Protein AF-A0A3C0GGX6-F1 (afdb_monomer)

Solvent-accessible surface area (backbone atoms only — not comparable to full-atom values): 3695 Å² total; per-residue (Å²): 135,82,88,50,74,66,57,54,52,52,47,52,56,69,61,37,50,96,82,74,50,85,70,41,48,61,60,52,11,60,77,66,73,50,55,49,66,62,41,51,55,48,47,50,55,36,29,77,69,69,74,46,90,73,68,84,90,71,105

Structure (mmCIF, N/CA/C/O backbone):
data_AF-A0A3C0GGX6-F1
#
_entry.id   AF-A0A3C0GGX6-F1
#
loop_
_atom_site.group_PDB
_atom_site.id
_atom_site.type_symbol
_atom_site.label_atom_id
_atom_site.label_alt_id
_atom_site.label_comp_id
_atom_site.label_asym_id
_atom_site.label_entity_id
_atom_site.label_seq_id
_atom_site.pdbx_PDB_ins_code
_atom_site.Cartn_x
_atom_site.Cartn_y
_atom_site.Cartn_z
_atom_site.occupancy
_atom_site.B_iso_or_equiv
_atom_site.auth_seq_id
_atom_site.auth_comp_id
_atom_site.auth_asym_id
_atom_site.auth_atom_id
_atom_site.pdbx_PDB_model_num
ATOM 1 N N . MET A 1 1 ? -10.348 13.391 -3.353 1.00 55.88 1 MET A N 1
ATOM 2 C CA . MET A 1 1 ? -10.911 12.030 -3.490 1.00 55.88 1 MET A CA 1
ATOM 3 C C . MET A 1 1 ? -10.111 11.110 -2.585 1.00 55.88 1 MET A C 1
ATOM 5 O O . MET A 1 1 ? -8.892 11.210 -2.592 1.00 55.88 1 MET A O 1
ATOM 9 N N . THR A 1 2 ? -10.765 10.307 -1.751 1.00 78.81 2 THR A N 1
ATOM 10 C CA . THR A 1 2 ? -10.104 9.332 -0.867 1.00 78.81 2 THR A CA 1
ATOM 11 C C . THR A 1 2 ? -9.915 8.019 -1.619 1.00 78.81 2 THR A C 1
ATOM 13 O O . THR A 1 2 ? -10.863 7.556 -2.245 1.00 78.81 2 THR A O 1
ATOM 16 N N . LEU A 1 3 ? -8.723 7.424 -1.561 1.00 85.06 3 LEU A N 1
ATOM 17 C CA . LEU A 1 3 ? -8.456 6.122 -2.180 1.00 85.06 3 LEU A CA 1
ATOM 18 C C . LEU A 1 3 ? -9.174 5.012 -1.396 1.00 85.06 3 LEU A C 1
ATOM 20 O O . LEU A 1 3 ? -9.067 4.961 -0.168 1.00 85.06 3 LEU A O 1
ATOM 24 N N . SER A 1 4 ? -9.898 4.142 -2.097 1.00 93.31 4 SER A N 1
ATOM 25 C CA . SER A 1 4 ? -10.650 3.021 -1.525 1.00 93.31 4 SER A CA 1
ATOM 26 C C . SER A 1 4 ? -9.864 1.707 -1.581 1.00 93.31 4 SER A C 1
ATOM 28 O O . SER A 1 4 ? -8.866 1.597 -2.288 1.00 93.31 4 SER A O 1
ATOM 30 N N . GLU A 1 5 ? -10.324 0.681 -0.861 1.00 95.12 5 GLU A N 1
ATOM 31 C CA . GLU A 1 5 ? -9.740 -0.670 -0.927 1.00 95.12 5 GLU A CA 1
ATOM 32 C C . GLU A 1 5 ? -9.759 -1.241 -2.354 1.00 95.12 5 GLU A C 1
ATOM 34 O O . GLU A 1 5 ? -8.774 -1.834 -2.795 1.00 95.12 5 GLU A O 1
ATOM 39 N N . GLU A 1 6 ? -10.842 -1.000 -3.099 1.00 95.31 6 GLU A N 1
ATOM 40 C CA . GLU A 1 6 ? -10.970 -1.420 -4.497 1.00 95.31 6 GLU A CA 1
ATOM 41 C C . GLU A 1 6 ? -9.895 -0.804 -5.395 1.00 95.31 6 GLU A C 1
ATOM 43 O O . GLU A 1 6 ? -9.371 -1.486 -6.275 1.00 95.31 6 GLU A O 1
ATOM 48 N N . ASP A 1 7 ? -9.548 0.466 -5.177 1.00 95.19 7 ASP A N 1
ATOM 49 C CA . ASP A 1 7 ? -8.553 1.151 -6.005 1.00 95.19 7 ASP A CA 1
ATOM 50 C C . ASP A 1 7 ? -7.165 0.524 -5.825 1.00 95.19 7 ASP A C 1
ATOM 52 O O . ASP A 1 7 ? -6.436 0.324 -6.796 1.00 95.19 7 ASP A O 1
ATOM 56 N N . TYR A 1 8 ? -6.823 0.134 -4.592 1.00 95.00 8 TYR A N 1
ATOM 57 C CA . TYR A 1 8 ? -5.579 -0.583 -4.309 1.00 95.00 8 TYR A CA 1
ATOM 58 C C . TYR A 1 8 ? -5.561 -1.979 -4.932 1.00 95.00 8 TYR A C 1
ATOM 60 O O . TYR A 1 8 ? -4.543 -2.368 -5.498 1.00 95.00 8 TYR A O 1
ATOM 68 N N . ILE A 1 9 ? -6.670 -2.723 -4.874 1.00 94.56 9 ILE A N 1
ATOM 69 C CA . ILE A 1 9 ? -6.763 -4.052 -5.500 1.00 94.56 9 ILE A CA 1
ATOM 70 C C . ILE A 1 9 ? -6.600 -3.940 -7.021 1.00 94.56 9 ILE A C 1
ATOM 72 O O . ILE A 1 9 ? -5.818 -4.687 -7.606 1.00 94.56 9 ILE A O 1
ATOM 76 N N . LYS A 1 10 ? -7.274 -2.972 -7.659 1.00 94.00 10 LYS A N 1
ATOM 77 C CA . LYS A 1 10 ? -7.146 -2.711 -9.103 1.00 94.00 10 LYS A CA 1
ATOM 78 C C . LYS A 1 10 ? -5.714 -2.341 -9.483 1.00 94.00 10 LYS A C 1
ATOM 80 O O . LYS A 1 10 ? -5.202 -2.853 -10.474 1.00 94.00 10 LYS A O 1
ATOM 85 N N . ALA A 1 11 ? -5.051 -1.496 -8.693 1.00 93.75 11 ALA A N 1
ATOM 86 C CA . ALA A 1 11 ? -3.660 -1.123 -8.937 1.00 93.75 11 ALA A CA 1
ATOM 87 C C . ALA A 1 11 ? -2.704 -2.315 -8.796 1.00 93.75 11 ALA A C 1
ATOM 89 O O . ALA A 1 11 ? -1.867 -2.528 -9.667 1.00 93.75 11 ALA A O 1
ATOM 90 N N . ILE A 1 12 ? -2.857 -3.131 -7.747 1.00 92.06 12 ILE A N 1
ATOM 91 C CA . ILE A 1 12 ? -2.060 -4.353 -7.554 1.00 92.06 12 ILE A CA 1
ATOM 92 C C . ILE A 1 12 ? -2.253 -5.307 -8.733 1.00 92.06 12 ILE A C 1
ATOM 94 O O . ILE A 1 12 ? -1.270 -5.810 -9.266 1.00 92.06 12 ILE A O 1
ATOM 98 N N . TYR A 1 13 ? -3.497 -5.515 -9.168 1.00 91.69 13 TYR A N 1
ATOM 99 C CA . TYR A 1 13 ? -3.809 -6.369 -10.312 1.00 91.69 13 TYR A CA 1
ATOM 100 C C . TYR A 1 13 ? -3.210 -5.838 -11.623 1.00 91.69 13 TYR A C 1
ATOM 102 O O . TYR A 1 13 ? -2.665 -6.597 -12.417 1.00 91.69 13 TYR A O 1
ATOM 110 N N . HIS A 1 14 ? -3.260 -4.526 -11.849 1.00 90.56 14 HIS A N 1
ATOM 111 C CA . HIS A 1 14 ? -2.656 -3.920 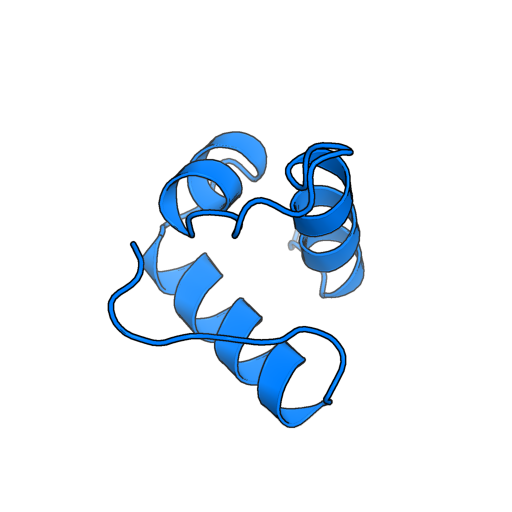-13.034 1.00 90.56 14 HIS A CA 1
ATOM 112 C C . HIS A 1 14 ? -1.120 -4.025 -13.020 1.00 90.56 14 HIS A C 1
ATOM 114 O O . HIS A 1 14 ? -0.497 -4.165 -14.070 1.00 90.56 14 HIS A O 1
ATOM 120 N N . LEU A 1 15 ? -0.491 -3.920 -11.846 1.00 90.69 15 LEU A N 1
ATOM 121 C CA . LEU A 1 15 ? 0.965 -4.032 -11.702 1.00 90.69 15 LEU A CA 1
ATOM 122 C C . LEU A 1 15 ? 1.456 -5.477 -11.698 1.00 90.69 15 LEU A C 1
ATOM 124 O O . LEU A 1 15 ? 2.639 -5.713 -11.949 1.00 90.69 15 LEU A O 1
ATOM 128 N N . SER A 1 16 ? 0.587 -6.441 -11.392 1.00 87.94 16 SER A N 1
ATOM 129 C CA . SER A 1 16 ? 0.936 -7.848 -11.513 1.00 87.94 16 SER A CA 1
ATOM 130 C C . SER A 1 16 ? 1.062 -8.209 -12.990 1.00 87.94 16 SER A C 1
ATOM 132 O O . SER A 1 16 ? 0.075 -8.284 -13.714 1.00 87.94 16 SER A O 1
ATOM 134 N N . ASP A 1 17 ? 2.298 -8.412 -13.439 1.00 76.62 17 ASP A N 1
ATOM 135 C CA . ASP A 1 17 ? 2.588 -8.928 -14.775 1.00 76.62 17 ASP A CA 1
ATOM 136 C C . ASP A 1 17 ? 2.071 -10.376 -14.915 1.00 76.62 17 ASP A C 1
ATOM 138 O O . ASP A 1 17 ? 2.013 -11.128 -13.934 1.00 76.62 17 ASP A O 1
ATOM 142 N N . PHE A 1 18 ? 1.764 -10.802 -16.145 1.00 64.38 18 PHE A N 1
ATOM 143 C CA . PHE A 1 18 ? 1.259 -12.147 -16.466 1.00 64.38 18 PHE A CA 1
ATOM 144 C C . PHE A 1 18 ? 2.182 -13.275 -15.965 1.00 64.38 18 PHE A C 1
ATOM 146 O O . PHE A 1 18 ? 1.737 -14.402 -15.758 1.00 64.38 18 PHE A O 1
ATOM 153 N N . ASN A 1 19 ? 3.458 -12.972 -15.702 1.00 65.44 19 ASN A N 1
ATOM 15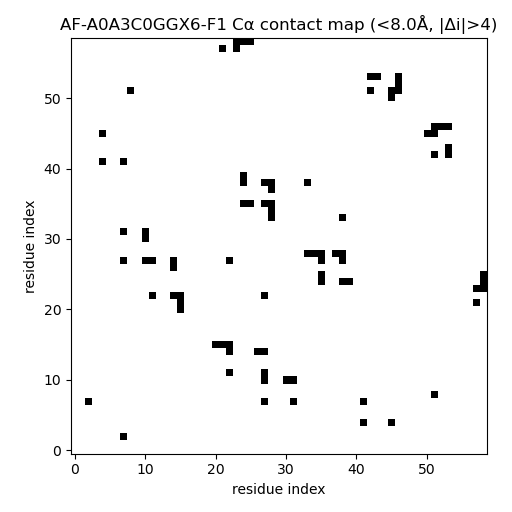4 C CA . ASN A 1 19 ? 4.457 -13.911 -15.190 1.00 65.44 19 ASN A CA 1
ATOM 155 C C . ASN A 1 19 ? 4.483 -14.068 -13.656 1.00 65.44 19 ASN A C 1
ATOM 157 O O . ASN A 1 19 ? 5.475 -14.557 -13.116 1.00 65.44 19 ASN A O 1
ATOM 161 N N . SER A 1 20 ? 3.426 -13.677 -12.933 1.00 60.97 20 SER A N 1
ATOM 162 C CA . SER A 1 20 ? 3.302 -13.912 -11.478 1.00 60.97 20 SER A CA 1
ATOM 163 C C . SER A 1 20 ? 4.432 -13.296 -10.637 1.00 60.97 20 SER A C 1
ATOM 165 O O . SER A 1 20 ? 4.821 -13.833 -9.597 1.00 60.97 20 SER A O 1
ATOM 167 N N . LYS A 1 21 ? 4.990 -12.162 -11.075 1.00 69.94 21 LYS A N 1
ATOM 168 C CA . LYS A 1 21 ? 5.992 -11.435 -10.288 1.00 69.94 21 LYS A CA 1
ATOM 169 C C . LYS A 1 21 ? 5.312 -10.705 -9.129 1.00 69.94 21 LYS A C 1
ATOM 171 O O . LYS A 1 21 ? 4.275 -10.070 -9.311 1.00 69.94 21 LYS A O 1
ATOM 176 N N . SER A 1 22 ? 5.906 -10.793 -7.938 1.00 83.00 22 SER A N 1
ATOM 177 C CA . SER A 1 22 ? 5.499 -10.001 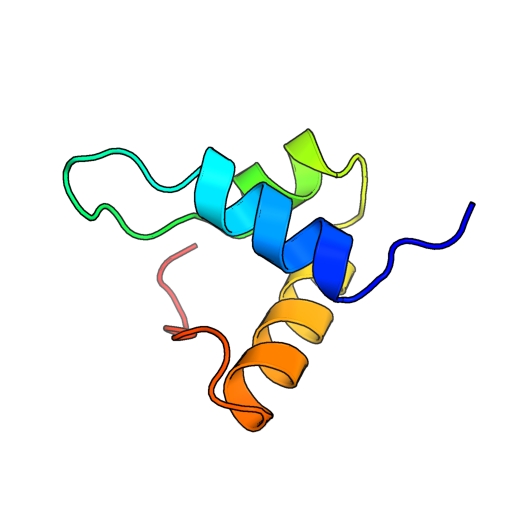-6.773 1.00 83.00 22 SER A CA 1
ATOM 178 C C . SER A 1 22 ? 5.462 -8.509 -7.129 1.00 83.00 22 SER A C 1
ATOM 180 O O . SER A 1 22 ? 6.385 -8.003 -7.767 1.00 83.00 22 SER A O 1
ATOM 182 N N . VAL A 1 23 ? 4.425 -7.797 -6.685 1.00 89.44 23 VAL A N 1
ATOM 183 C CA . VAL A 1 23 ? 4.300 -6.347 -6.882 1.00 89.44 23 VAL A CA 1
ATOM 184 C C . VAL A 1 23 ? 4.987 -5.609 -5.732 1.00 89.44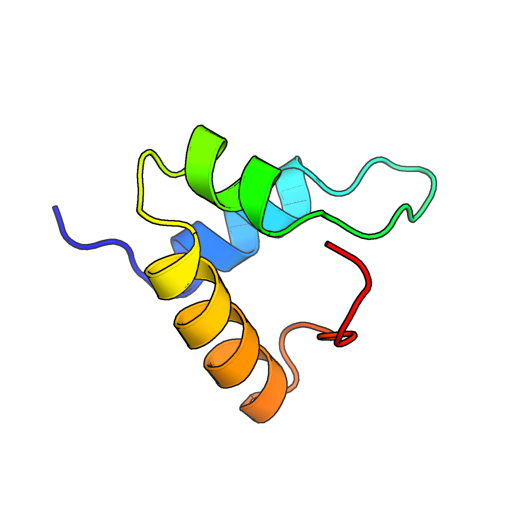 23 VAL A C 1
ATOM 186 O O . VAL A 1 23 ? 4.662 -5.830 -4.565 1.00 89.44 23 VAL A O 1
ATOM 189 N N . ALA A 1 24 ? 5.922 -4.713 -6.055 1.00 91.00 24 ALA A N 1
ATOM 190 C CA . ALA A 1 24 ? 6.599 -3.883 -5.062 1.00 91.00 24 ALA A CA 1
ATOM 191 C C . ALA A 1 24 ? 5.671 -2.775 -4.533 1.00 91.00 24 ALA A C 1
ATOM 193 O O . ALA A 1 24 ? 4.983 -2.098 -5.299 1.00 91.00 24 ALA A O 1
ATOM 194 N N . THR A 1 25 ? 5.706 -2.520 -3.223 1.00 91.19 25 THR A N 1
ATOM 195 C CA . THR A 1 25 ? 4.908 -1.458 -2.580 1.00 91.19 25 THR A CA 1
ATOM 196 C C . THR A 1 25 ? 5.219 -0.065 -3.124 1.00 91.19 25 THR A C 1
ATOM 198 O O . THR A 1 25 ? 4.311 0.758 -3.234 1.00 91.19 25 THR A O 1
ATOM 201 N N . ASN A 1 26 ? 6.468 0.192 -3.522 1.00 92.00 26 ASN A N 1
ATOM 202 C CA . ASN A 1 26 ? 6.864 1.460 -4.139 1.00 92.00 26 ASN A CA 1
ATOM 203 C C . ASN A 1 26 ? 6.193 1.682 -5.505 1.00 92.00 26 ASN A C 1
ATOM 205 O O . ASN A 1 26 ? 5.748 2.792 -5.777 1.00 92.00 26 ASN A O 1
ATOM 209 N N . ALA A 1 27 ? 6.036 0.632 -6.318 1.00 92.69 27 ALA A N 1
ATOM 210 C CA . ALA A 1 27 ? 5.356 0.730 -7.612 1.00 92.69 27 ALA A CA 1
ATOM 211 C C . ALA A 1 27 ? 3.862 1.059 -7.444 1.00 92.69 27 ALA A C 1
ATOM 213 O O . ALA A 1 27 ? 3.316 1.901 -8.155 1.00 92.69 27 ALA A O 1
ATOM 214 N N . ILE A 1 28 ? 3.209 0.457 -6.442 1.00 93.56 28 ILE A N 1
ATOM 215 C CA . ILE A 1 28 ? 1.817 0.783 -6.097 1.00 93.56 28 ILE A CA 1
ATOM 216 C C . ILE A 1 28 ? 1.716 2.242 -5.634 1.00 93.56 28 ILE A C 1
ATOM 218 O O . ILE A 1 28 ? 0.785 2.943 -6.022 1.00 93.56 28 ILE A O 1
ATOM 222 N N . ALA A 1 29 ? 2.669 2.715 -4.823 1.00 94.81 29 ALA A N 1
ATOM 223 C CA . ALA A 1 29 ? 2.678 4.086 -4.312 1.00 94.81 29 ALA A CA 1
ATOM 224 C C . ALA A 1 29 ? 2.771 5.118 -5.442 1.00 94.81 29 ALA A C 1
ATOM 226 O O . ALA A 1 29 ? 2.030 6.102 -5.439 1.00 94.81 29 ALA A O 1
ATOM 227 N N . GLU A 1 3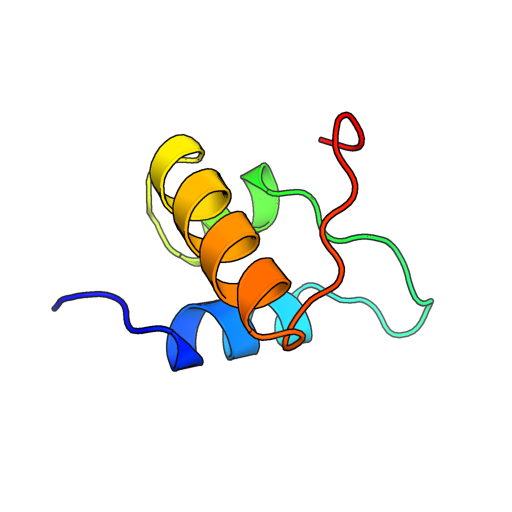0 ? 3.637 4.857 -6.422 1.00 94.75 30 GLU A N 1
ATOM 228 C CA . GLU A 1 30 ? 3.817 5.694 -7.605 1.00 94.75 30 GLU A CA 1
ATOM 229 C C . GLU A 1 30 ? 2.553 5.729 -8.473 1.00 94.75 30 GLU A C 1
ATOM 231 O O . GLU A 1 30 ? 2.037 6.812 -8.759 1.00 94.75 30 GLU A O 1
ATOM 236 N N . GLN A 1 31 ? 1.984 4.563 -8.807 1.00 93.25 31 GLN A N 1
ATOM 237 C CA . GLN A 1 31 ? 0.748 4.481 -9.595 1.00 93.25 31 GLN A CA 1
ATOM 238 C C . GLN A 1 31 ? -0.428 5.181 -8.903 1.00 93.25 31 GLN A C 1
ATOM 240 O O . GLN A 1 31 ? -1.203 5.894 -9.541 1.00 93.25 31 GLN A O 1
ATOM 245 N N . MET A 1 32 ? -0.551 4.998 -7.590 1.00 93.81 32 MET A N 1
ATOM 246 C CA . MET A 1 32 ? -1.635 5.560 -6.783 1.00 93.81 32 MET A CA 1
ATOM 247 C C . MET A 1 32 ? -1.372 7.007 -6.347 1.00 93.81 32 MET A C 1
ATOM 249 O O . MET A 1 32 ? -2.216 7.598 -5.672 1.00 93.81 32 MET A O 1
ATOM 253 N N . LYS A 1 33 ? -0.209 7.577 -6.705 1.00 94.88 33 LYS A N 1
ATOM 254 C CA . LYS A 1 33 ? 0.254 8.916 -6.299 1.00 94.88 33 LYS A CA 1
ATOM 255 C C . LYS A 1 33 ? 0.085 9.153 -4.795 1.00 94.88 33 LYS A C 1
ATOM 257 O O . LYS A 1 33 ? -0.431 10.180 -4.355 1.00 94.88 33 LYS A O 1
ATOM 262 N N . THR A 1 34 ? 0.500 8.167 -4.005 1.00 94.31 34 THR A N 1
ATOM 263 C CA . THR A 1 34 ? 0.359 8.144 -2.546 1.00 94.31 34 THR A CA 1
ATOM 264 C C . THR A 1 34 ? 1.684 7.795 -1.871 1.00 94.31 34 THR A C 1
ATOM 266 O O . THR A 1 34 ? 2.676 7.479 -2.524 1.00 94.31 34 THR A O 1
ATOM 269 N N . LYS A 1 35 ? 1.734 7.871 -0.540 1.00 94.44 35 LYS A N 1
ATOM 270 C CA . LYS A 1 35 ? 2.947 7.557 0.225 1.00 94.44 35 LYS A CA 1
ATOM 271 C C . LYS A 1 35 ? 3.151 6.035 0.318 1.00 94.44 35 LYS A C 1
ATOM 273 O O . LYS A 1 35 ? 2.183 5.327 0.601 1.00 94.44 35 LYS A O 1
ATOM 278 N N . PRO A 1 36 ? 4.393 5.519 0.215 1.00 93.12 36 PRO A N 1
ATOM 279 C CA . PRO A 1 36 ? 4.681 4.092 0.411 1.00 93.12 36 PRO A CA 1
ATOM 280 C C . PRO A 1 36 ? 4.217 3.532 1.765 1.00 93.12 36 PRO A C 1
ATOM 282 O O . PRO A 1 36 ? 3.802 2.375 1.856 1.00 93.12 36 PRO A O 1
ATOM 285 N N . SER A 1 37 ? 4.230 4.356 2.820 1.00 93.75 37 SER A N 1
ATOM 286 C CA . SER A 1 37 ? 3.693 3.979 4.133 1.00 93.75 37 SER A CA 1
ATOM 287 C C . SER A 1 37 ? 2.188 3.707 4.080 1.00 93.75 37 SER A C 1
ATOM 289 O O . SER A 1 37 ? 1.741 2.672 4.564 1.00 93.75 37 SER A O 1
ATOM 291 N N . SER A 1 38 ? 1.420 4.563 3.400 1.00 94.75 38 SER A N 1
ATOM 292 C CA . SER A 1 38 ? -0.023 4.379 3.205 1.00 94.75 38 SER A CA 1
ATOM 293 C C . SER A 1 38 ? -0.342 3.113 2.409 1.00 94.75 38 SER A C 1
ATOM 295 O O . SER A 1 38 ? -1.285 2.401 2.747 1.00 94.75 38 SER A O 1
ATOM 297 N N . VAL A 1 39 ? 0.470 2.792 1.394 1.00 94.56 39 VAL A N 1
ATOM 298 C CA . VAL A 1 39 ? 0.360 1.514 0.673 1.00 94.56 39 VAL A CA 1
ATOM 299 C C . VAL A 1 39 ? 0.616 0.339 1.603 1.00 94.56 39 VAL A C 1
ATOM 301 O O . VAL A 1 39 ? -0.151 -0.615 1.603 1.00 94.56 39 VAL A O 1
ATOM 304 N N . THR A 1 40 ? 1.679 0.400 2.402 1.00 93.56 40 THR A N 1
ATOM 305 C CA . THR A 1 40 ? 2.053 -0.687 3.314 1.00 93.56 40 THR A CA 1
ATOM 306 C C . THR A 1 40 ? 0.937 -0.984 4.311 1.00 93.56 40 THR A C 1
ATOM 308 O O . THR A 1 40 ? 0.603 -2.149 4.525 1.00 93.56 4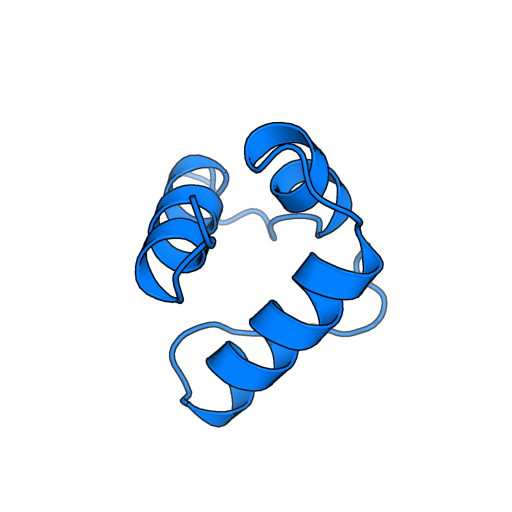0 THR A O 1
ATOM 311 N N . ASP A 1 41 ? 0.331 0.053 4.888 1.00 95.00 41 ASP A N 1
ATOM 312 C CA . ASP A 1 41 ? -0.781 -0.104 5.825 1.00 95.00 41 ASP A CA 1
ATOM 313 C C . ASP A 1 41 ? -2.017 -0.698 5.139 1.00 95.00 41 ASP A C 1
ATOM 315 O O . ASP A 1 41 ? -2.640 -1.619 5.669 1.00 95.00 41 ASP A O 1
ATOM 319 N N . MET A 1 42 ? -2.331 -0.248 3.919 1.00 95.56 42 MET A N 1
ATOM 320 C CA . MET A 1 42 ? -3.446 -0.799 3.150 1.00 95.56 42 MET A CA 1
ATOM 321 C C . MET A 1 42 ? -3.212 -2.259 2.744 1.00 95.56 42 MET A C 1
ATOM 323 O O . MET A 1 42 ? -4.101 -3.090 2.894 1.00 95.56 42 MET A O 1
ATOM 327 N N . VAL A 1 43 ? -2.015 -2.607 2.271 1.00 93.81 43 VAL A N 1
ATOM 328 C CA . VAL A 1 43 ? -1.677 -3.979 1.871 1.00 93.81 43 VAL A CA 1
ATOM 329 C C . VAL A 1 43 ? -1.735 -4.932 3.069 1.00 93.81 43 VAL A C 1
ATOM 331 O O . VAL A 1 43 ? -2.245 -6.042 2.928 1.00 93.81 43 VAL A O 1
ATOM 334 N N . LYS A 1 44 ? -1.302 -4.501 4.264 1.00 94.12 44 LYS A N 1
ATOM 335 C CA . LYS A 1 44 ? -1.501 -5.273 5.506 1.00 94.12 44 LYS A CA 1
ATOM 336 C C . LYS A 1 44 ? -2.986 -5.501 5.789 1.00 94.12 44 LYS A C 1
ATOM 338 O O . LYS A 1 44 ? -3.389 -6.645 5.968 1.00 94.12 44 LYS A O 1
ATOM 343 N N . LYS A 1 45 ? -3.805 -4.443 5.740 1.00 95.44 45 LYS A N 1
ATOM 344 C CA . LYS A 1 45 ? -5.260 -4.527 5.952 1.00 95.44 45 LYS A CA 1
ATOM 345 C C . LYS A 1 45 ? -5.941 -5.472 4.954 1.00 95.44 45 LYS A C 1
ATOM 347 O O . LYS A 1 45 ? -6.791 -6.273 5.327 1.00 95.44 45 LYS A O 1
ATOM 352 N N . LEU A 1 46 ? -5.571 -5.401 3.676 1.00 95.44 46 LEU A N 1
ATOM 353 C CA . LEU A 1 46 ? -6.084 -6.301 2.639 1.00 95.44 46 LEU A CA 1
ATOM 354 C C . LEU A 1 46 ? -5.617 -7.749 2.858 1.00 95.44 46 LEU A C 1
ATOM 356 O O . LEU A 1 46 ? -6.371 -8.681 2.583 1.00 95.44 46 LEU A O 1
ATOM 360 N N . SER A 1 47 ? -4.404 -7.947 3.378 1.00 94.38 47 SER A N 1
ATOM 361 C CA . SER A 1 47 ? -3.878 -9.271 3.720 1.00 94.38 47 SER A CA 1
ATOM 362 C C . SER A 1 47 ? -4.605 -9.892 4.9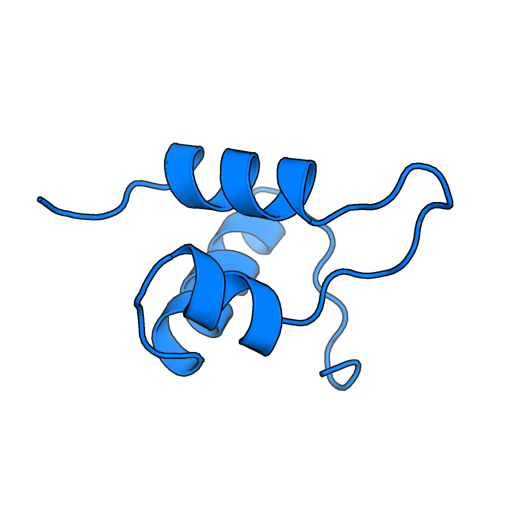12 1.00 94.38 47 SER A C 1
ATOM 364 O O . SER A 1 47 ? -4.881 -11.086 4.880 1.00 94.38 47 SER A O 1
ATOM 366 N N . GLU A 1 48 ? -4.967 -9.105 5.929 1.00 95.94 48 GLU A N 1
ATOM 367 C CA . GLU A 1 48 ? -5.815 -9.556 7.048 1.00 95.94 48 GLU A CA 1
ATOM 368 C C . GLU A 1 48 ? -7.193 -10.020 6.557 1.00 95.94 48 GLU A C 1
ATOM 370 O O . GLU A 1 48 ? -7.758 -10.982 7.073 1.00 95.94 48 GLU A O 1
ATOM 375 N N . LYS A 1 49 ? -7.704 -9.385 5.498 1.00 96.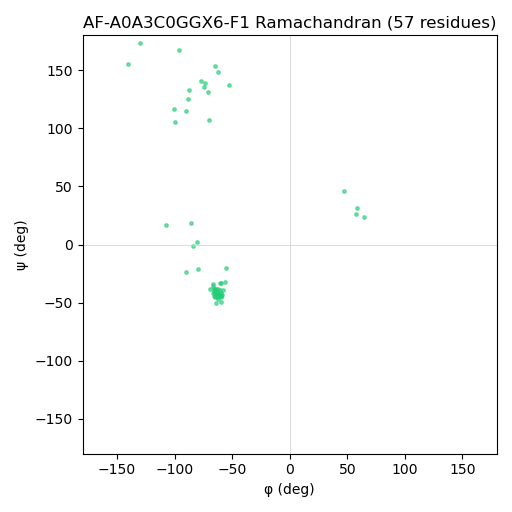69 49 LYS A N 1
ATOM 376 C CA . LYS A 1 49 ? -8.937 -9.781 4.803 1.00 96.69 49 LYS A CA 1
ATOM 377 C C . LYS A 1 49 ? -8.752 -10.935 3.810 1.00 96.69 49 LYS A C 1
ATOM 379 O O . LYS A 1 49 ? -9.709 -11.302 3.139 1.00 96.69 49 LYS A O 1
ATOM 384 N N . SER A 1 50 ? -7.547 -11.498 3.692 1.00 93.56 50 SER A N 1
ATOM 385 C CA . SER A 1 50 ? -7.203 -12.548 2.718 1.00 93.56 50 SER A CA 1
ATOM 386 C C . SER A 1 50 ? -7.443 -12.160 1.248 1.00 93.56 50 SER A C 1
ATOM 388 O O . SER A 1 50 ? -7.647 -13.026 0.403 1.00 93.56 50 SER A O 1
ATOM 390 N N . LEU A 1 51 ? -7.409 -10.860 0.925 1.00 92.44 51 LEU A N 1
ATOM 391 C CA . LEU A 1 51 ? -7.615 -10.347 -0.438 1.00 92.44 51 LEU A CA 1
ATOM 392 C C . LEU A 1 51 ? -6.309 -10.236 -1.235 1.00 92.44 51 LEU A C 1
ATOM 394 O O . LEU A 1 51 ? -6.326 -10.245 -2.462 1.00 92.44 51 LEU A O 1
ATOM 398 N N . VAL A 1 52 ? -5.174 -10.119 -0.545 1.00 91.38 52 VAL A N 1
ATOM 399 C CA . VAL A 1 52 ? -3.831 -10.064 -1.140 1.00 91.38 52 VAL A CA 1
ATOM 400 C C . VAL A 1 52 ? -2.858 -10.871 -0.288 1.00 91.38 52 VAL A C 1
ATOM 402 O O . VAL A 1 52 ? -3.065 -11.031 0.913 1.00 91.38 52 VAL A O 1
ATOM 405 N N . ASN A 1 53 ? -1.770 -11.349 -0.891 1.00 88.88 53 ASN A N 1
ATOM 406 C CA . ASN A 1 53 ? -0.701 -12.022 -0.158 1.00 88.88 53 ASN A CA 1
ATOM 407 C C . ASN A 1 53 ? 0.458 -11.052 0.094 1.00 88.88 53 ASN A C 1
ATOM 409 O O . ASN A 1 53 ? 1.217 -10.724 -0.820 1.00 88.88 53 ASN A O 1
ATOM 413 N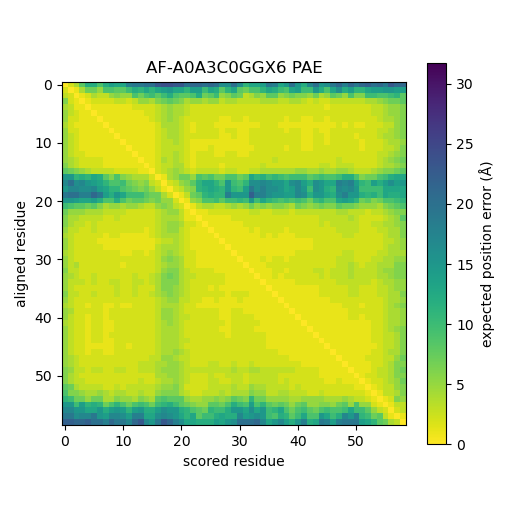 N . TYR A 1 54 ? 0.588 -10.580 1.333 1.00 87.44 54 TYR A N 1
ATOM 414 C CA . TYR A 1 54 ? 1.664 -9.675 1.716 1.00 87.44 54 TYR A CA 1
ATOM 415 C C . TYR A 1 54 ? 2.894 -10.441 2.214 1.00 87.44 54 TYR A C 1
ATOM 417 O O . TYR A 1 54 ? 2.875 -11.058 3.280 1.00 87.44 54 TYR A O 1
ATOM 425 N N . LYS A 1 55 ? 4.006 -10.341 1.477 1.00 81.81 55 LYS A N 1
ATOM 426 C CA . LYS A 1 55 ? 5.318 -10.834 1.915 1.00 81.81 55 LYS A CA 1
ATOM 427 C C . LYS A 1 55 ? 6.167 -9.677 2.431 1.00 81.81 55 LYS A C 1
ATOM 429 O O . LYS A 1 55 ? 6.517 -8.767 1.681 1.00 81.81 55 LYS A O 1
ATOM 434 N N . LYS A 1 56 ? 6.514 -9.719 3.720 1.00 75.06 56 LYS A N 1
ATOM 435 C CA . LYS A 1 56 ? 7.447 -8.754 4.319 1.00 75.06 56 LYS A CA 1
ATOM 436 C C . LYS A 1 56 ? 8.829 -8.874 3.660 1.00 75.06 56 LYS A C 1
ATOM 438 O O . LYS A 1 56 ? 9.232 -9.970 3.278 1.00 75.06 56 LYS A O 1
ATOM 443 N N . TYR A 1 57 ? 9.549 -7.753 3.585 1.00 64.94 57 TYR A N 1
ATOM 444 C CA . TYR A 1 57 ? 10.944 -7.667 3.118 1.00 64.94 57 TYR A CA 1
ATOM 445 C C . TYR A 1 57 ? 11.186 -8.032 1.637 1.00 64.94 57 TYR A C 1
ATOM 447 O O . TYR A 1 57 ? 12.297 -8.399 1.273 1.00 64.94 57 TYR A O 1
ATOM 455 N N . GLN A 1 58 ? 10.162 -7.927 0.777 1.00 61.38 58 GLN A N 1
ATOM 456 C CA . GLN A 1 58 ? 10.289 -8.061 -0.689 1.00 61.38 58 GLN A CA 1
ATOM 457 C C . GLN A 1 58 ? 10.146 -6.727 -1.448 1.00 61.38 58 GLN A C 1
ATOM 459 O O . GLN A 1 58 ? 9.893 -6.731 -2.652 1.00 61.38 58 GLN A O 1
ATOM 464 N N . GLY A 1 59 ? 10.268 -5.598 -0.747 1.00 53.47 59 GLY A N 1
ATOM 465 C CA . GLY A 1 59 ? 10.231 -4.247 -1.314 1.00 53.47 59 GLY A CA 1
ATOM 466 C C . GLY A 1 59 ? 11.522 -3.507 -1.036 1.00 53.47 59 GLY A C 1
ATOM 467 O O . GLY A 1 59 ? 12.035 -3.681 0.093 1.00 53.47 59 GLY A O 1
#

Nearest PDB structures (foldseek):
  3eco-assembly1_B  TM=7.072E-01  e=2.803E-01  Staphylococcus aureus subsp. aureus Mu50
  8ejv-assembly1_B  TM=6.909E-01  e=8.254E-01  Pseudomonas putida KT2440
  2g7u-assembly1_A  TM=6.832E-01  e=1.372E+00  Rhodococcus jostii RHA1
  7dqb-assembly1_A  TM=7.080E-01  e=1.885E+00  Microbacterium hydrocarbonoxydans
  8eju-assembly1_A  TM=6.784E-01  e=1.660E+00  Pseudomonas putida KT2440

Sequence (59 aa):
MTLSEEDYIKAIYHLSDFNSKSVATNAIAEQMKTKPSSVTDMVKKLSEKSLVNYKKYQG

Foldseek 3Di:
DDDDLVNLLVLLVVQQDPVRDHRDLVSSCVVVVHDSVVSVVSQVVCVVVVNDDDDPPPD

pLDDT: mean 87.73, std 11.28, range [53.47, 96.69]

Radius of gyration: 10.54 Å; Cα contacts (8 Å, |Δi|>4): 44; chains: 1; bounding box: 22×26×24 Å

Mean predicted aligned error: 4.26 Å

Secondary structure (DSSP, 8-state):
-PPPHHHHHHHHHHHS-TT-PPPPHHHHHHHTTS-HHHHHHHHHHHHHTTSS---TT--